Protein AF-A0A956RCK5-F1 (afdb_monomer_lite)

Sequence (152 aa):
MIAGATVGIAVTLVALTLLRGDGQGEGTPVAAVRPACGVSVVLFEVDGVEGKIIDATTGGHGFSHVALDGCEADEQGRSLLIDCQPGLGVARVPVERYGSRRRVRVWLPLCEGRELYGCVRGRVGQPYDVLGLVVPKTGPVGGLVCSQLVYE

Structure (mmCIF, N/CA/C/O backbone):
data_AF-A0A956RCK5-F1
#
_entry.id   AF-A0A956RCK5-F1
#
loop_
_atom_site.group_PDB
_atom_site.id
_atom_site.type_symbol
_atom_site.label_atom_id
_atom_site.label_alt_id
_atom_site.label_comp_id
_atom_site.label_asym_id
_atom_site.label_entity_id
_atom_site.label_seq_id
_atom_site.pdbx_PDB_ins_code
_atom_site.Cartn_x
_atom_site.Cartn_y
_atom_site.Cartn_z
_atom_site.occupancy
_atom_site.B_iso_or_equiv
_atom_site.auth_seq_id
_atom_site.auth_comp_id
_atom_site.auth_asym_id
_atom_site.auth_atom_id
_atom_site.pdbx_PDB_model_num
ATOM 1 N N . MET A 1 1 ? 26.598 -8.962 -20.423 1.00 37.56 1 MET A N 1
ATOM 2 C CA . MET A 1 1 ? 26.109 -7.638 -20.876 1.00 37.56 1 MET A CA 1
ATOM 3 C C . MET A 1 1 ? 24.682 -7.382 -20.367 1.00 37.56 1 MET A C 1
ATOM 5 O O . MET A 1 1 ? 23.769 -7.295 -21.169 1.00 37.56 1 MET A O 1
ATOM 9 N N . ILE A 1 2 ? 24.462 -7.299 -19.046 1.00 42.81 2 ILE A N 1
ATOM 10 C CA . ILE A 1 2 ? 23.114 -7.080 -18.457 1.00 42.81 2 ILE A CA 1
ATOM 11 C C . ILE A 1 2 ? 23.059 -5.780 -17.629 1.00 42.81 2 ILE A C 1
ATOM 13 O O . ILE A 1 2 ? 21.990 -5.217 -17.436 1.00 42.81 2 ILE A O 1
ATOM 17 N N . ALA A 1 3 ? 24.212 -5.219 -17.245 1.00 43.09 3 ALA A N 1
ATOM 18 C CA . ALA A 1 3 ? 24.289 -4.010 -16.422 1.00 43.09 3 ALA A CA 1
ATOM 19 C C . ALA A 1 3 ? 23.730 -2.737 -17.094 1.00 43.09 3 ALA A C 1
ATOM 21 O O . ALA A 1 3 ? 23.301 -1.825 -16.402 1.00 43.09 3 ALA A O 1
ATOM 22 N N . GLY A 1 4 ? 23.706 -2.658 -18.431 1.00 39.59 4 GLY A N 1
ATOM 23 C CA . GLY A 1 4 ? 23.228 -1.460 -19.137 1.00 39.59 4 GLY A CA 1
ATOM 24 C C . GLY A 1 4 ? 21.705 -1.285 -19.112 1.00 39.59 4 GLY A C 1
ATOM 25 O O . GLY A 1 4 ? 21.216 -0.166 -18.983 1.00 39.59 4 GLY A O 1
ATOM 26 N N . ALA A 1 5 ? 20.948 -2.385 -19.196 1.00 52.91 5 ALA A N 1
ATOM 27 C CA . ALA A 1 5 ? 19.485 -2.338 -19.239 1.00 52.91 5 ALA A CA 1
ATOM 28 C C . ALA A 1 5 ? 18.882 -2.068 -17.854 1.00 52.91 5 ALA A C 1
ATOM 30 O O . ALA A 1 5 ? 17.970 -1.253 -17.729 1.00 52.91 5 ALA A O 1
ATOM 31 N N . THR A 1 6 ? 19.433 -2.684 -16.803 1.00 54.50 6 THR A N 1
ATOM 32 C CA . THR A 1 6 ? 19.003 -2.446 -15.418 1.00 54.50 6 THR A CA 1
ATOM 33 C C . THR A 1 6 ? 19.277 -1.013 -14.968 1.00 54.50 6 THR A C 1
ATOM 35 O O . THR A 1 6 ? 18.408 -0.411 -14.345 1.00 54.50 6 THR A O 1
ATOM 38 N N . VAL A 1 7 ? 20.416 -0.421 -15.349 1.00 58.84 7 VAL A N 1
ATOM 39 C CA . VAL A 1 7 ? 20.720 0.991 -15.046 1.00 58.84 7 VAL A CA 1
ATOM 40 C C . VAL A 1 7 ? 19.809 1.953 -15.823 1.00 58.84 7 VAL A C 1
ATOM 42 O O . VAL A 1 7 ? 19.351 2.943 -15.262 1.00 58.84 7 VAL A O 1
ATOM 45 N N . GLY A 1 8 ? 19.473 1.665 -17.086 1.00 60.97 8 GLY A N 1
ATOM 46 C CA . GLY A 1 8 ? 18.532 2.500 -17.849 1.00 60.97 8 GLY A CA 1
ATOM 47 C C . GLY A 1 8 ? 17.110 2.492 -17.270 1.00 60.97 8 GLY A C 1
ATOM 48 O O . GLY A 1 8 ? 16.472 3.540 -17.144 1.00 60.97 8 GLY A O 1
ATOM 49 N N . ILE A 1 9 ? 16.632 1.313 -16.863 1.00 63.88 9 ILE A N 1
ATOM 50 C CA . ILE A 1 9 ? 15.313 1.130 -16.243 1.00 63.88 9 ILE A CA 1
ATOM 51 C C . ILE A 1 9 ? 15.245 1.829 -14.877 1.00 63.88 9 ILE A C 1
ATOM 53 O O . ILE A 1 9 ? 14.296 2.566 -14.610 1.00 63.88 9 ILE A O 1
ATOM 57 N N . ALA A 1 10 ? 16.287 1.662 -14.060 1.00 62.56 10 ALA A N 1
ATOM 58 C CA . ALA A 1 10 ? 16.460 2.324 -12.772 1.00 62.56 10 ALA A CA 1
ATOM 59 C C . ALA A 1 10 ? 16.300 3.844 -12.848 1.00 62.56 10 ALA A C 1
ATOM 61 O O . ALA A 1 10 ? 15.510 4.445 -12.124 1.00 62.56 10 ALA A O 1
ATOM 62 N N . VAL A 1 11 ? 17.062 4.463 -13.753 1.00 64.44 11 VAL A N 1
ATOM 63 C CA . VAL A 1 11 ? 17.085 5.916 -13.932 1.00 64.44 11 VAL A CA 1
ATOM 64 C C . VAL A 1 11 ? 15.732 6.414 -14.431 1.00 64.44 11 VAL A C 1
ATOM 66 O O . VAL A 1 11 ? 15.269 7.461 -13.989 1.00 64.44 11 VAL A O 1
ATOM 69 N N . THR A 1 12 ? 15.066 5.645 -15.297 1.00 68.50 12 THR A N 1
ATOM 70 C CA . THR A 1 12 ? 13.730 5.987 -15.807 1.00 68.50 12 THR A CA 1
ATOM 71 C C . THR A 1 12 ? 12.682 5.973 -14.693 1.00 68.50 12 THR A C 1
ATOM 73 O O . THR A 1 12 ? 11.891 6.909 -14.602 1.00 68.50 12 THR A O 1
ATOM 76 N N . LEU A 1 13 ? 12.697 4.954 -13.825 1.00 67.69 13 LEU A N 1
ATOM 77 C CA . LEU A 1 13 ? 11.828 4.872 -12.646 1.00 67.69 13 LEU A CA 1
ATOM 78 C C . LEU A 1 13 ? 12.047 6.073 -11.729 1.00 67.69 13 LEU A C 1
ATOM 80 O O . LEU A 1 13 ? 11.124 6.852 -11.524 1.00 67.69 13 LEU A O 1
ATOM 84 N N . VAL A 1 14 ? 13.286 6.288 -11.281 1.00 69.75 14 VAL A N 1
ATOM 85 C CA . VAL A 1 14 ? 13.629 7.397 -10.380 1.00 69.75 14 VAL A CA 1
ATOM 86 C C . VAL A 1 14 ? 13.227 8.749 -10.979 1.00 69.75 14 VAL A C 1
ATOM 88 O O . VAL A 1 14 ? 12.638 9.571 -10.282 1.00 69.75 14 VAL A O 1
ATOM 91 N N . ALA A 1 15 ? 13.474 8.979 -12.272 1.00 67.56 15 ALA A N 1
ATOM 92 C CA . ALA A 1 15 ? 13.084 10.217 -12.940 1.00 67.56 15 ALA A CA 1
ATOM 93 C C . ALA A 1 15 ? 11.558 10.415 -12.970 1.00 67.56 15 ALA A C 1
ATOM 95 O O . ALA A 1 15 ? 11.078 11.502 -12.648 1.00 67.56 15 ALA A O 1
ATOM 96 N N . LEU A 1 16 ? 10.785 9.376 -13.312 1.00 68.06 16 LEU A N 1
ATOM 97 C CA . LEU A 1 16 ? 9.317 9.435 -13.322 1.00 68.06 16 LEU A CA 1
ATOM 98 C C . LEU A 1 16 ? 8.743 9.709 -11.927 1.00 68.06 16 LEU A C 1
ATOM 100 O O . LEU A 1 16 ? 7.777 10.462 -11.793 1.00 68.06 16 LEU A O 1
ATOM 104 N N . THR A 1 17 ? 9.344 9.116 -10.898 1.00 67.69 17 THR A N 1
ATOM 105 C CA . THR A 1 17 ? 8.921 9.264 -9.507 1.00 67.69 17 THR A CA 1
ATOM 106 C C . THR A 1 17 ? 9.265 10.654 -8.955 1.00 67.69 17 THR A C 1
ATOM 108 O O . THR A 1 17 ? 8.417 11.284 -8.323 1.00 67.69 17 THR A O 1
ATOM 111 N N . LEU A 1 18 ? 10.468 11.174 -9.237 1.00 65.81 18 LEU A N 1
ATOM 112 C CA . LEU A 1 18 ? 10.901 12.514 -8.811 1.00 65.81 18 LEU A CA 1
ATOM 113 C C . LEU A 1 18 ? 10.093 13.634 -9.475 1.00 65.81 18 LEU A C 1
ATOM 115 O O . LEU A 1 18 ? 9.759 14.609 -8.811 1.00 65.81 18 LEU A O 1
ATOM 119 N N . LEU A 1 19 ? 9.702 13.476 -10.745 1.00 61.50 19 LEU A N 1
ATOM 120 C CA . LEU A 1 19 ? 8.839 14.441 -11.445 1.00 61.50 19 LEU A CA 1
ATOM 121 C C . LEU A 1 19 ? 7.441 14.589 -10.814 1.00 61.50 19 LEU A C 1
ATOM 123 O O . LEU A 1 19 ? 6.728 15.537 -11.129 1.00 61.50 19 LEU A O 1
ATOM 127 N N . ARG A 1 20 ? 7.032 13.668 -9.932 1.00 64.94 20 ARG A N 1
ATOM 128 C CA . ARG A 1 20 ? 5.766 13.735 -9.181 1.00 64.94 20 ARG A CA 1
ATOM 129 C C . ARG A 1 20 ? 5.931 14.257 -7.746 1.00 64.94 20 ARG A C 1
ATOM 131 O O . ARG A 1 20 ? 4.940 14.354 -7.029 1.00 64.94 20 ARG A O 1
ATOM 138 N N . GLY A 1 21 ? 7.159 14.555 -7.319 1.00 51.78 21 GLY A N 1
ATOM 139 C CA . GLY A 1 21 ? 7.552 14.718 -5.916 1.00 51.78 21 GLY A CA 1
ATOM 140 C C . GLY A 1 21 ? 7.229 16.047 -5.222 1.00 51.78 21 GLY A C 1
ATOM 141 O O . GLY A 1 21 ? 7.584 16.179 -4.058 1.00 51.78 21 GLY A O 1
ATOM 142 N N . ASP A 1 22 ? 6.552 17.009 -5.852 1.00 46.03 22 ASP A N 1
ATOM 143 C CA . ASP A 1 22 ? 6.385 18.363 -5.278 1.00 46.03 22 ASP A CA 1
ATOM 144 C C . ASP A 1 22 ? 5.259 18.511 -4.232 1.00 46.03 22 ASP A C 1
ATOM 146 O O . ASP A 1 22 ? 4.971 19.615 -3.771 1.00 46.03 22 ASP A O 1
ATOM 150 N N . GLY A 1 23 ? 4.608 17.423 -3.819 1.00 48.00 23 GLY A N 1
ATOM 151 C CA . GLY A 1 23 ? 3.489 17.482 -2.879 1.00 48.00 23 GLY A CA 1
ATOM 152 C C . GLY A 1 23 ? 3.680 16.575 -1.679 1.00 48.00 23 GLY A C 1
ATOM 153 O O . GLY A 1 23 ? 3.192 15.448 -1.708 1.00 48.00 23 GLY A O 1
ATOM 154 N N . GLN A 1 24 ? 4.301 17.086 -0.612 1.00 49.88 24 GLN A N 1
ATOM 155 C CA . GLN A 1 24 ? 4.259 16.480 0.720 1.00 49.88 24 GLN A CA 1
ATOM 156 C C . GLN A 1 24 ? 2.822 16.603 1.258 1.00 49.88 24 GLN A C 1
ATOM 158 O O . GLN A 1 24 ? 2.488 17.512 2.013 1.00 49.88 24 GLN A O 1
ATOM 163 N N . GLY A 1 25 ? 1.923 15.765 0.745 1.00 54.41 25 GLY A N 1
ATOM 164 C CA . GLY A 1 25 ? 0.507 15.815 1.084 1.00 54.41 25 GLY A CA 1
ATOM 165 C C . GLY A 1 25 ? 0.274 15.323 2.508 1.00 54.41 25 GLY A C 1
ATOM 166 O O . GLY A 1 25 ? 0.743 14.255 2.897 1.00 54.41 25 GLY A O 1
ATOM 167 N N . GLU A 1 26 ? -0.486 16.076 3.295 1.00 64.12 26 GLU A N 1
ATOM 168 C CA . GLU A 1 26 ? -1.051 15.532 4.524 1.00 64.12 26 GLU A CA 1
ATOM 169 C C . GLU A 1 26 ? -2.022 14.401 4.149 1.00 64.12 26 GLU A C 1
ATOM 171 O O . GLU A 1 26 ? -2.933 14.575 3.336 1.00 64.12 26 GLU A O 1
ATOM 176 N N . GLY A 1 27 ? -1.790 13.201 4.690 1.00 77.94 27 GLY A N 1
ATOM 177 C CA . GLY A 1 27 ? -2.713 12.079 4.528 1.00 77.94 27 GLY A CA 1
ATOM 178 C C . GLY A 1 27 ? -4.100 12.403 5.092 1.00 77.94 27 GLY A C 1
ATOM 179 O O . GLY A 1 27 ? -4.252 13.274 5.946 1.00 77.94 27 GLY A O 1
ATOM 180 N N . THR A 1 28 ? -5.131 11.686 4.645 1.00 86.06 28 THR A N 1
ATOM 181 C CA . THR A 1 28 ? -6.501 11.919 5.128 1.00 86.06 28 THR A CA 1
ATOM 182 C C . THR A 1 28 ? -6.640 11.524 6.610 1.00 86.06 28 THR A C 1
ATOM 184 O O . THR A 1 28 ? -6.209 10.429 6.985 1.00 86.06 28 THR A O 1
ATOM 187 N N . PRO A 1 29 ? -7.224 12.375 7.477 1.00 88.88 29 PRO A N 1
ATOM 188 C CA . PRO A 1 29 ? -7.424 12.037 8.883 1.00 88.88 29 PRO A CA 1
ATOM 189 C C . PRO A 1 29 ? -8.422 10.883 9.053 1.00 88.88 29 PRO A C 1
ATOM 191 O O . PRO A 1 29 ? -9.357 10.721 8.269 1.00 88.88 29 PRO A O 1
ATOM 194 N N . VAL A 1 30 ? -8.233 10.090 10.110 1.00 90.62 30 VAL A N 1
ATOM 195 C CA . VAL A 1 30 ? -9.145 8.997 10.483 1.00 90.62 30 VAL A CA 1
ATOM 196 C C . VAL A 1 30 ? -10.190 9.529 11.445 1.00 90.62 30 VAL A C 1
ATOM 198 O O . VAL A 1 30 ? -9.834 10.063 12.494 1.00 90.62 30 VAL A O 1
ATOM 201 N N . ALA A 1 31 ? -11.462 9.297 11.137 1.00 92.25 31 ALA A N 1
ATOM 202 C CA . ALA A 1 31 ? -12.558 9.545 12.068 1.00 92.25 31 ALA A CA 1
ATOM 203 C C . ALA A 1 31 ? -13.046 8.255 12.739 1.00 92.25 31 ALA A C 1
ATOM 205 O O . ALA A 1 31 ? -13.508 8.283 13.879 1.00 92.25 31 ALA A O 1
ATOM 206 N N . ALA A 1 32 ? -12.932 7.111 12.055 1.00 89.69 32 ALA A N 1
ATOM 207 C CA . ALA A 1 32 ? -13.386 5.828 12.576 1.00 89.69 32 ALA A CA 1
ATOM 208 C C . ALA A 1 32 ? -12.499 4.660 12.126 1.00 89.69 32 ALA A C 1
ATOM 210 O O . ALA A 1 32 ? -11.963 4.647 11.021 1.00 89.69 32 ALA A O 1
ATOM 211 N N . VAL A 1 33 ? -12.411 3.635 12.975 1.00 86.56 33 VAL A N 1
ATOM 212 C CA . VAL A 1 33 ? -11.858 2.316 12.640 1.00 86.56 33 VAL A CA 1
ATOM 213 C C . VAL A 1 33 ? -12.964 1.301 12.873 1.00 86.56 33 VAL A C 1
ATOM 215 O O . VAL A 1 33 ? -13.583 1.321 13.936 1.00 86.56 33 VAL A O 1
ATOM 218 N N . ARG A 1 34 ? -13.235 0.427 11.901 1.00 82.94 34 ARG A N 1
ATOM 219 C CA . ARG A 1 34 ? -14.275 -0.609 12.000 1.00 82.94 34 ARG A CA 1
ATOM 220 C C . ARG A 1 34 ? -13.627 -1.951 12.378 1.00 82.94 34 ARG A C 1
ATOM 222 O O . ARG A 1 34 ? -13.177 -2.671 11.494 1.00 82.94 34 ARG A O 1
ATOM 229 N N . PRO A 1 35 ? -13.590 -2.349 13.664 1.00 64.38 35 PRO A N 1
ATOM 230 C CA . PRO A 1 35 ? -12.782 -3.493 14.103 1.00 64.38 35 PRO A CA 1
ATOM 231 C C . PRO A 1 35 ? -13.274 -4.835 13.544 1.00 64.38 35 PRO A C 1
ATOM 233 O O . PRO A 1 35 ? -12.518 -5.798 13.483 1.00 64.38 35 PRO A O 1
ATOM 236 N N . ALA A 1 36 ? -14.548 -4.901 13.145 1.00 67.12 36 ALA A N 1
ATOM 237 C CA . ALA A 1 36 ? -15.198 -6.119 12.679 1.00 67.12 36 ALA A CA 1
ATOM 238 C C . ALA A 1 36 ? -14.895 -6.478 11.216 1.00 67.12 36 ALA A C 1
ATOM 240 O O . ALA A 1 36 ? -15.176 -7.606 10.823 1.00 67.12 36 ALA A O 1
ATOM 241 N N . CYS A 1 37 ? -14.361 -5.560 10.399 1.00 71.62 37 CYS A N 1
ATOM 242 C CA . CYS A 1 37 ? -14.205 -5.834 8.968 1.00 71.62 37 CYS A CA 1
ATOM 243 C C . CYS A 1 37 ? -12.882 -6.490 8.571 1.00 71.62 37 CYS A C 1
ATOM 245 O O . CYS A 1 37 ? -12.744 -6.805 7.401 1.00 71.62 37 CYS A O 1
ATOM 247 N N . GLY A 1 38 ? -11.989 -6.804 9.518 1.00 84.44 38 GLY A N 1
ATOM 248 C CA . GLY A 1 38 ? -10.734 -7.516 9.246 1.00 84.44 38 GLY A CA 1
ATOM 249 C C . GLY A 1 38 ? -9.681 -6.646 8.552 1.00 84.44 38 GLY A C 1
ATOM 250 O O . GLY A 1 38 ? -9.981 -5.575 8.040 1.00 84.44 38 GLY A O 1
ATOM 251 N N . VAL A 1 39 ? -8.428 -7.099 8.549 1.00 94.12 39 VAL A N 1
ATOM 252 C CA . VAL A 1 39 ? -7.324 -6.404 7.865 1.00 94.12 39 VAL A CA 1
ATOM 253 C C . VAL A 1 39 ? -7.023 -7.132 6.562 1.00 94.12 39 VAL A C 1
ATOM 255 O O . VAL A 1 39 ? -7.023 -8.366 6.526 1.00 94.12 39 VAL A O 1
ATOM 258 N N . SER A 1 40 ? -6.773 -6.386 5.485 1.00 96.12 40 SER A N 1
ATOM 259 C CA . SER A 1 40 ? -6.400 -6.981 4.200 1.00 96.12 40 SER A CA 1
ATOM 260 C C . SER A 1 40 ? -5.239 -6.266 3.527 1.00 96.12 40 SER A C 1
ATOM 262 O O . SER A 1 40 ? -5.112 -5.045 3.598 1.00 96.12 40 SER A O 1
ATOM 264 N N . VAL A 1 41 ? -4.417 -7.046 2.830 1.00 96.75 41 VAL A N 1
ATOM 265 C CA . VAL A 1 41 ? -3.436 -6.531 1.875 1.00 96.75 41 VAL A CA 1
ATOM 266 C C . VAL A 1 41 ? -4.142 -6.357 0.535 1.00 96.75 41 VAL A C 1
ATOM 268 O O . VAL A 1 41 ? -4.779 -7.285 0.030 1.00 96.75 41 VAL A O 1
ATOM 271 N N . VAL A 1 42 ? -4.056 -5.160 -0.036 1.00 96.81 42 VAL A N 1
ATOM 272 C CA . VAL A 1 42 ? -4.701 -4.801 -1.299 1.00 96.81 42 VAL A CA 1
ATOM 273 C C . VAL A 1 42 ? -3.639 -4.712 -2.382 1.00 96.81 42 VAL A C 1
ATOM 275 O O . VAL A 1 42 ? -2.820 -3.800 -2.373 1.00 96.81 42 VAL A O 1
ATOM 278 N N . LEU A 1 43 ? -3.669 -5.651 -3.323 1.00 96.00 43 LEU A N 1
ATOM 279 C CA . LEU A 1 43 ? -2.785 -5.675 -4.484 1.00 96.00 43 LEU A CA 1
ATOM 280 C C . LEU A 1 43 ? -3.484 -4.992 -5.655 1.00 96.00 43 LEU A C 1
ATOM 282 O O . LEU A 1 43 ? -4.600 -5.372 -6.016 1.00 96.00 43 LEU A O 1
ATOM 286 N N . PHE A 1 44 ? -2.838 -4.001 -6.258 1.00 95.44 44 PHE A N 1
ATOM 287 C CA . PHE A 1 44 ? -3.366 -3.294 -7.419 1.00 95.44 44 PHE A CA 1
ATOM 288 C C . PHE A 1 44 ? -2.683 -3.768 -8.691 1.00 95.44 44 PHE A C 1
ATOM 290 O O . PHE A 1 44 ? -1.450 -3.826 -8.770 1.00 95.44 44 PHE A O 1
ATOM 297 N N . GLU A 1 45 ? -3.496 -4.068 -9.700 1.00 93.44 45 GLU A N 1
ATOM 298 C CA . GLU A 1 45 ? -2.982 -4.484 -10.997 1.00 93.44 45 GLU A CA 1
ATOM 299 C C . GLU A 1 45 ? -2.128 -3.397 -11.639 1.00 93.44 45 GLU A C 1
ATOM 301 O O . GLU A 1 45 ? -2.316 -2.207 -11.378 1.00 93.44 45 GLU A O 1
ATOM 306 N N . VAL A 1 46 ? -1.202 -3.806 -12.498 1.00 87.00 46 VAL A N 1
ATOM 307 C CA . VAL A 1 46 ? -0.354 -2.908 -13.286 1.00 87.00 46 VAL A CA 1
ATOM 308 C C . VAL A 1 46 ? -1.173 -1.828 -13.990 1.00 87.00 46 VAL A C 1
ATOM 310 O O . VAL A 1 46 ? -2.097 -2.120 -14.745 1.00 87.00 46 VAL A O 1
ATOM 313 N N . ASP A 1 47 ? -0.774 -0.575 -13.790 1.00 85.62 47 ASP A N 1
ATOM 314 C CA . ASP A 1 47 ? -1.288 0.563 -14.543 1.00 85.62 47 ASP A CA 1
ATOM 315 C C . ASP A 1 47 ? -0.153 1.554 -14.850 1.00 85.62 47 ASP A C 1
ATOM 317 O O . ASP A 1 47 ? 0.844 1.639 -14.126 1.00 85.62 47 ASP A O 1
ATOM 321 N N . GLY A 1 48 ? -0.295 2.294 -15.949 1.00 85.06 48 GLY A N 1
ATOM 322 C CA . GLY A 1 48 ? 0.692 3.263 -16.416 1.00 85.06 48 GLY A CA 1
ATOM 323 C C . GLY A 1 48 ? 2.030 2.650 -16.850 1.00 85.06 48 GLY A C 1
ATOM 324 O O . GLY A 1 48 ? 2.204 1.437 -16.952 1.00 85.06 48 GLY A O 1
ATOM 325 N N . VAL A 1 49 ? 2.993 3.518 -17.168 1.00 84.62 49 VAL A N 1
ATOM 326 C CA . VAL A 1 49 ? 4.339 3.107 -17.614 1.00 84.62 49 VAL A CA 1
ATOM 327 C C . VAL A 1 49 ? 5.162 2.566 -16.448 1.00 84.62 49 VAL A C 1
ATOM 329 O O . VAL A 1 49 ? 5.744 1.494 -16.552 1.00 84.62 49 VAL A O 1
ATOM 332 N N . GLU A 1 50 ? 5.161 3.277 -15.323 1.00 81.25 50 GLU A N 1
ATOM 333 C CA . GLU A 1 50 ? 5.887 2.894 -14.108 1.00 81.25 50 GLU A CA 1
ATOM 334 C C . GLU A 1 50 ? 5.465 1.512 -13.601 1.00 81.25 50 GLU A C 1
ATOM 336 O O . GLU A 1 50 ? 6.316 0.663 -13.352 1.00 81.25 50 GLU A O 1
ATOM 341 N N . GLY A 1 51 ? 4.156 1.245 -13.537 1.00 84.88 51 GLY A N 1
ATOM 342 C CA . GLY A 1 51 ? 3.655 -0.046 -13.082 1.00 84.88 51 GLY A CA 1
ATOM 343 C C . GLY A 1 51 ? 4.089 -1.202 -13.980 1.00 84.88 51 GLY A C 1
ATOM 344 O O . GLY A 1 51 ? 4.438 -2.264 -13.474 1.00 84.88 51 GLY A O 1
ATOM 345 N N . LYS A 1 52 ? 4.123 -0.989 -15.305 1.00 87.56 52 LYS A N 1
ATOM 346 C CA . LYS A 1 52 ? 4.605 -1.993 -16.270 1.00 87.56 52 LYS A CA 1
ATOM 347 C C . LYS A 1 52 ? 6.088 -2.283 -16.091 1.00 87.56 52 LYS A C 1
ATOM 349 O O . LYS A 1 52 ? 6.501 -3.427 -16.238 1.00 87.56 52 LYS A O 1
ATOM 354 N N . ILE A 1 53 ? 6.878 -1.253 -15.790 1.00 84.81 53 ILE A N 1
ATOM 355 C CA . ILE A 1 53 ? 8.303 -1.418 -15.515 1.00 84.81 53 ILE A CA 1
ATOM 356 C C . ILE A 1 53 ? 8.490 -2.229 -14.230 1.00 84.81 53 ILE A C 1
ATOM 358 O O . ILE A 1 53 ? 9.215 -3.218 -14.261 1.00 84.81 53 ILE A O 1
ATOM 362 N N . ILE A 1 54 ? 7.809 -1.854 -13.139 1.00 84.12 54 ILE A N 1
ATOM 363 C CA . ILE A 1 54 ? 7.878 -2.574 -11.858 1.00 84.12 54 ILE A CA 1
ATOM 364 C C . ILE A 1 54 ? 7.530 -4.046 -12.067 1.00 84.12 54 ILE A C 1
ATOM 366 O O . ILE A 1 54 ? 8.336 -4.908 -11.737 1.00 84.12 54 ILE A O 1
ATOM 370 N N . ASP A 1 55 ? 6.391 -4.330 -12.693 1.00 88.25 55 ASP A N 1
ATOM 371 C CA . ASP A 1 55 ? 5.940 -5.699 -12.938 1.00 88.25 55 ASP A CA 1
ATOM 372 C C . ASP A 1 55 ? 6.928 -6.505 -13.784 1.00 88.25 55 ASP A C 1
ATOM 374 O O . ASP A 1 55 ? 7.294 -7.619 -13.417 1.00 88.25 55 ASP A O 1
ATOM 378 N N . ALA A 1 56 ? 7.458 -5.922 -14.862 1.00 85.94 56 ALA A N 1
ATOM 379 C CA . ALA A 1 56 ? 8.482 -6.578 -15.669 1.00 85.94 56 ALA A CA 1
ATOM 380 C C . ALA A 1 56 ? 9.755 -6.891 -14.859 1.00 85.94 56 ALA A C 1
ATOM 382 O O . ALA A 1 56 ? 10.375 -7.933 -15.068 1.00 85.94 56 ALA A O 1
ATOM 383 N N . THR A 1 57 ? 10.143 -6.016 -13.926 1.00 81.50 57 THR A N 1
ATOM 384 C CA . THR A 1 57 ? 11.328 -6.218 -13.076 1.00 81.50 57 THR A CA 1
ATOM 385 C C . THR A 1 57 ? 11.102 -7.178 -11.907 1.00 81.50 57 THR A C 1
ATOM 387 O O . THR A 1 57 ? 12.070 -7.756 -11.417 1.00 81.50 57 THR A O 1
ATOM 390 N N . THR A 1 58 ? 9.854 -7.386 -11.478 1.00 78.69 58 THR A N 1
ATOM 391 C CA . THR A 1 58 ? 9.501 -8.250 -10.338 1.00 78.69 58 THR A CA 1
ATOM 392 C C . THR A 1 58 ? 8.984 -9.630 -10.746 1.00 78.69 58 THR A C 1
ATOM 394 O O . THR A 1 58 ? 8.604 -10.401 -9.873 1.00 78.69 58 THR A O 1
ATOM 397 N N . GLY A 1 59 ? 9.006 -9.974 -12.039 1.00 84.00 59 GLY A N 1
ATOM 398 C CA . GLY A 1 59 ? 8.664 -11.316 -12.535 1.00 84.00 59 GLY A CA 1
ATOM 399 C C . GLY A 1 59 ? 7.349 -11.422 -13.313 1.00 84.00 59 GLY A C 1
ATOM 400 O O . GLY A 1 59 ? 6.981 -12.524 -13.715 1.00 84.00 59 GLY A O 1
ATOM 401 N N . GLY A 1 60 ? 6.660 -10.309 -13.576 1.00 86.94 60 GLY A N 1
ATOM 402 C CA . GLY A 1 60 ? 5.466 -10.265 -14.427 1.00 86.94 60 GLY A CA 1
ATOM 403 C C . GLY A 1 60 ? 4.221 -10.851 -13.762 1.00 86.94 60 GLY A C 1
ATOM 404 O O . GLY A 1 60 ? 3.454 -11.572 -14.399 1.00 86.94 60 GLY A O 1
ATOM 405 N N . HIS A 1 61 ? 4.040 -10.601 -12.466 1.00 87.19 61 HIS A N 1
ATOM 406 C CA . HIS A 1 61 ? 2.946 -11.162 -11.669 1.00 87.19 61 HIS A CA 1
ATOM 407 C C . HIS A 1 61 ? 1.601 -10.438 -11.857 1.00 87.19 61 HIS A C 1
ATOM 409 O O . HIS A 1 61 ? 0.587 -10.885 -11.322 1.00 87.19 61 HIS A O 1
ATOM 415 N N . GLY A 1 62 ? 1.577 -9.336 -12.609 1.00 91.44 62 GLY A N 1
ATOM 416 C CA . GLY A 1 62 ? 0.390 -8.540 -12.909 1.00 91.44 62 GLY A CA 1
ATOM 417 C C . GLY A 1 62 ? 0.063 -7.478 -11.860 1.00 91.44 62 GLY A C 1
ATOM 418 O O . GLY A 1 62 ? -0.960 -6.805 -11.991 1.00 91.44 62 GLY A O 1
ATOM 419 N N . PHE A 1 63 ? 0.924 -7.272 -10.860 1.00 92.50 63 PHE A N 1
ATOM 420 C CA . PHE A 1 63 ? 0.729 -6.298 -9.783 1.00 92.50 63 PHE A CA 1
ATOM 421 C C . PHE A 1 63 ? 1.935 -5.378 -9.660 1.00 92.50 63 PHE A C 1
ATOM 423 O O . PHE A 1 63 ? 3.077 -5.828 -9.677 1.00 92.50 63 PHE A O 1
ATOM 430 N N . SER A 1 64 ? 1.679 -4.084 -9.481 1.00 90.19 64 SER A N 1
ATOM 431 C CA . SER A 1 64 ? 2.754 -3.090 -9.366 1.00 90.19 64 SER A CA 1
ATOM 432 C C . SER A 1 64 ? 2.672 -2.235 -8.110 1.00 90.19 64 SER A C 1
ATOM 434 O O . SER A 1 64 ? 3.484 -1.331 -7.939 1.00 90.19 64 SER A O 1
ATOM 436 N N . HIS A 1 65 ? 1.642 -2.433 -7.288 1.00 93.56 65 HIS A N 1
ATOM 437 C CA . HIS A 1 65 ? 1.398 -1.597 -6.124 1.00 93.56 65 HIS A CA 1
ATOM 438 C C . HIS A 1 65 ? 0.622 -2.357 -5.058 1.00 93.56 65 HIS A C 1
ATOM 440 O O . HIS A 1 65 ? -0.219 -3.202 -5.378 1.00 93.56 65 HIS A O 1
ATOM 446 N N . VAL A 1 66 ? 0.888 -2.037 -3.798 1.00 95.12 66 VAL A N 1
ATOM 447 C CA . VAL A 1 66 ? 0.250 -2.675 -2.650 1.00 95.12 66 VAL A CA 1
ATOM 448 C C . VAL A 1 66 ? -0.053 -1.644 -1.570 1.00 95.12 66 VAL A C 1
ATOM 450 O O . VAL A 1 66 ? 0.732 -0.731 -1.350 1.00 95.12 66 VAL A O 1
ATOM 453 N N . ALA A 1 67 ? -1.194 -1.794 -0.905 1.00 97.12 67 ALA A N 1
ATOM 454 C CA . ALA A 1 67 ? -1.589 -0.985 0.244 1.00 97.12 67 ALA A CA 1
ATOM 455 C C . ALA A 1 67 ? -2.231 -1.869 1.322 1.00 97.12 67 ALA A C 1
ATOM 457 O O . ALA A 1 67 ? -2.601 -3.017 1.056 1.00 97.12 67 ALA A O 1
ATOM 458 N N . LEU A 1 68 ? -2.407 -1.329 2.525 1.00 97.25 68 LEU A N 1
ATOM 459 C CA . LEU A 1 68 ? -3.113 -2.000 3.612 1.00 97.25 68 LEU A CA 1
ATOM 460 C C . LEU A 1 68 ? -4.509 -1.397 3.802 1.00 97.25 68 LEU A C 1
ATOM 462 O O . LEU A 1 68 ? -4.650 -0.188 3.982 1.00 97.25 68 LEU A O 1
ATOM 466 N N . ASP A 1 69 ? -5.537 -2.240 3.830 1.00 96.25 69 ASP A N 1
ATOM 467 C CA . ASP A 1 69 ? -6.855 -1.862 4.335 1.00 96.25 69 ASP A CA 1
ATOM 468 C C . ASP A 1 69 ? -6.967 -2.281 5.805 1.00 96.25 69 ASP A C 1
ATOM 470 O O . ASP A 1 69 ? -7.118 -3.464 6.122 1.00 96.25 69 ASP A O 1
ATOM 474 N N . GLY A 1 70 ? -6.851 -1.290 6.688 1.00 94.19 70 GLY A N 1
ATOM 475 C CA . GLY A 1 70 ? -7.038 -1.423 8.132 1.00 94.19 70 GLY A CA 1
ATOM 476 C C . GLY A 1 70 ? -8.458 -1.102 8.596 1.00 94.19 70 GLY A C 1
ATOM 477 O O . GLY A 1 70 ? -8.664 -0.872 9.789 1.00 94.19 70 GLY A O 1
ATOM 478 N N . CYS A 1 71 ? -9.425 -1.036 7.674 1.00 93.62 71 CYS A N 1
ATOM 479 C CA . CYS A 1 71 ? -10.802 -0.664 7.968 1.00 93.62 71 CYS A CA 1
ATOM 480 C C . CYS A 1 71 ? -10.959 0.751 8.554 1.00 93.62 71 CYS A C 1
ATOM 482 O O . CYS A 1 71 ? -11.863 1.011 9.360 1.00 93.62 71 CYS A O 1
ATOM 484 N N . GLU A 1 72 ? -10.073 1.666 8.157 1.00 95.25 72 GLU A N 1
ATOM 485 C CA . GLU A 1 72 ? -10.141 3.082 8.511 1.00 95.25 72 GLU A CA 1
ATOM 486 C C . GLU A 1 72 ? -11.169 3.805 7.621 1.00 95.25 72 GLU A C 1
ATOM 488 O O . GLU A 1 72 ? -11.353 3.479 6.444 1.00 95.25 72 GLU A O 1
ATOM 493 N N . ALA A 1 73 ? -11.848 4.796 8.192 1.00 95.56 73 ALA A N 1
ATOM 494 C CA . ALA A 1 73 ? -12.727 5.700 7.468 1.00 95.56 73 ALA A CA 1
ATOM 495 C C . ALA A 1 73 ? -12.528 7.151 7.921 1.00 95.56 73 ALA A C 1
ATOM 497 O O . ALA A 1 73 ? -12.220 7.410 9.091 1.00 95.56 73 ALA A O 1
ATOM 498 N N . ASP A 1 74 ? -12.713 8.089 6.995 1.00 95.12 74 ASP A N 1
ATOM 499 C CA . ASP A 1 74 ? -12.682 9.526 7.281 1.00 95.12 74 ASP A CA 1
ATOM 500 C C . ASP A 1 74 ? -14.005 10.042 7.877 1.00 95.12 74 ASP A C 1
ATOM 502 O O . ASP A 1 74 ? -14.940 9.277 8.130 1.00 95.12 74 ASP A O 1
ATOM 506 N N . GLU A 1 75 ? -14.087 11.353 8.119 1.00 94.50 75 GLU A N 1
ATOM 507 C CA . GLU A 1 75 ? -15.273 12.010 8.692 1.00 94.50 75 GLU A CA 1
ATOM 508 C C . GLU A 1 75 ? -16.524 11.874 7.817 1.00 94.50 75 GLU A C 1
ATOM 510 O O . GLU A 1 75 ? -17.645 11.898 8.322 1.00 94.50 75 GLU A O 1
ATOM 515 N N . GLN A 1 76 ? -16.348 11.699 6.507 1.00 94.38 76 GLN A N 1
ATOM 516 C CA . GLN A 1 76 ? -17.434 11.478 5.556 1.00 94.38 76 GLN A CA 1
ATOM 517 C C . GLN A 1 76 ? -17.802 9.990 5.438 1.00 94.38 76 GLN A C 1
ATOM 519 O O . GLN A 1 76 ? -18.698 9.628 4.674 1.00 94.38 76 GLN A O 1
ATOM 524 N N . GLY A 1 77 ? -17.127 9.115 6.189 1.00 93.38 77 GLY A N 1
ATOM 525 C CA . GLY A 1 77 ? -17.334 7.674 6.170 1.00 93.38 77 GLY A CA 1
ATOM 526 C C . GLY A 1 77 ? -16.723 6.968 4.958 1.00 93.38 77 GLY A C 1
ATOM 527 O O . GLY A 1 77 ? -17.036 5.792 4.742 1.00 93.38 77 GLY A O 1
ATOM 528 N N . ARG A 1 78 ? -15.869 7.649 4.180 1.00 94.38 78 ARG A N 1
ATOM 529 C CA . ARG A 1 78 ? -15.157 7.060 3.037 1.00 94.38 78 ARG A CA 1
ATOM 530 C C . ARG A 1 78 ? -14.037 6.164 3.534 1.00 94.38 78 ARG A C 1
ATOM 532 O O . ARG A 1 78 ? -13.352 6.496 4.498 1.00 94.38 78 ARG A O 1
ATOM 539 N N . SER A 1 79 ? -13.854 5.029 2.871 1.00 94.44 79 SER A N 1
ATOM 540 C CA . SER A 1 79 ? -12.826 4.059 3.242 1.00 94.44 79 SER A CA 1
ATOM 541 C C . SER A 1 79 ? -11.430 4.574 2.905 1.00 94.44 79 SER A C 1
ATOM 543 O O . SER A 1 79 ? -11.197 5.101 1.816 1.00 94.44 79 SER A O 1
ATOM 545 N N . LEU A 1 80 ? -10.492 4.360 3.824 1.00 96.50 80 LEU A N 1
ATOM 546 C CA . LEU A 1 80 ? -9.092 4.740 3.681 1.00 96.50 80 LEU A CA 1
ATOM 547 C C . LEU A 1 80 ? -8.208 3.496 3.573 1.00 96.50 80 LEU A C 1
ATOM 549 O O . LEU A 1 80 ? -8.449 2.484 4.230 1.00 96.50 80 LEU A O 1
ATOM 553 N N . LEU A 1 81 ? -7.156 3.599 2.768 1.00 96.81 81 LEU A N 1
ATOM 554 C CA . LEU A 1 81 ? -6.038 2.662 2.744 1.00 96.81 81 LEU A CA 1
ATOM 555 C C . LEU A 1 81 ? -4.809 3.341 3.331 1.00 96.81 81 LEU A C 1
ATOM 557 O O . LEU A 1 81 ? -4.598 4.532 3.100 1.00 96.81 81 LEU A O 1
ATOM 561 N N . ILE A 1 82 ? -3.977 2.583 4.038 1.00 96.38 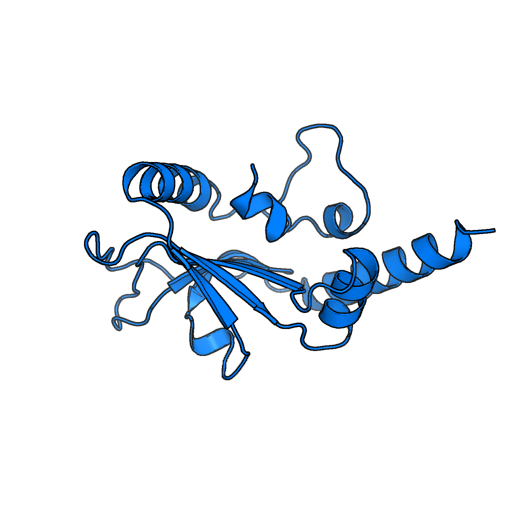82 ILE A N 1
ATOM 562 C CA . ILE A 1 82 ? -2.625 3.026 4.370 1.00 96.38 82 ILE A CA 1
ATOM 563 C C . ILE A 1 82 ? -1.724 2.604 3.216 1.00 96.38 82 ILE A C 1
ATOM 565 O O . ILE A 1 82 ? -1.597 1.417 2.915 1.00 96.38 82 ILE A O 1
ATOM 569 N N . ASP A 1 83 ? -1.131 3.586 2.555 1.00 95.75 83 ASP A N 1
ATOM 570 C CA . ASP A 1 83 ? -0.361 3.403 1.335 1.00 95.75 83 ASP A CA 1
ATOM 571 C C . ASP A 1 83 ? 0.936 4.211 1.376 1.00 95.75 83 ASP A C 1
ATOM 573 O O . ASP A 1 83 ? 0.986 5.259 2.010 1.00 95.75 83 ASP A O 1
ATOM 577 N N . CYS A 1 84 ? 1.969 3.750 0.673 1.00 92.50 84 CYS A N 1
ATOM 578 C CA . CYS A 1 84 ? 3.206 4.486 0.463 1.00 92.50 84 CYS A CA 1
ATOM 579 C C . CYS A 1 84 ? 3.300 4.946 -0.997 1.00 92.50 84 CYS A C 1
ATOM 581 O O . CYS A 1 84 ? 3.523 4.127 -1.892 1.00 92.50 84 CYS A O 1
ATOM 583 N N . GLN A 1 85 ? 3.135 6.250 -1.247 1.00 88.31 85 GLN A N 1
ATOM 584 C CA . GLN A 1 85 ? 3.139 6.815 -2.603 1.00 88.31 85 GLN A CA 1
ATOM 585 C C . GLN A 1 85 ? 4.280 7.812 -2.822 1.00 88.31 85 GLN A C 1
ATOM 587 O O . GLN A 1 85 ? 4.624 8.560 -1.905 1.00 88.31 85 GLN A O 1
ATOM 592 N N . PRO A 1 86 ? 4.808 7.910 -4.054 1.00 83.06 86 PRO A N 1
ATOM 593 C CA . PRO A 1 86 ? 5.689 9.001 -4.458 1.00 83.06 86 PRO A CA 1
ATOM 594 C C . PRO A 1 86 ? 5.128 10.383 -4.099 1.00 83.06 86 PRO A C 1
ATOM 596 O O . PRO A 1 86 ? 3.939 10.639 -4.288 1.00 83.06 86 PRO A O 1
ATOM 599 N N . GLY A 1 87 ? 5.978 11.267 -3.570 1.00 80.75 87 GLY A N 1
ATOM 600 C CA . GLY A 1 87 ? 5.605 12.612 -3.102 1.00 80.75 87 GLY A CA 1
ATOM 601 C C . GLY A 1 87 ? 4.874 12.632 -1.753 1.00 80.75 87 GLY A C 1
ATOM 602 O O . GLY A 1 87 ? 5.109 13.523 -0.947 1.00 80.75 87 GLY A O 1
ATOM 603 N N . LEU A 1 88 ? 4.062 11.613 -1.461 1.00 85.69 88 LEU A N 1
ATOM 604 C CA . LEU A 1 88 ? 3.231 11.548 -0.258 1.00 85.69 88 LEU A CA 1
ATOM 605 C C . LEU A 1 88 ? 3.903 10.823 0.920 1.00 85.69 88 LEU A C 1
ATOM 607 O O . LEU A 1 88 ? 3.645 11.146 2.076 1.00 85.69 88 LEU A O 1
ATOM 611 N N . GLY A 1 89 ? 4.748 9.829 0.634 1.00 90.12 89 GLY A N 1
ATOM 612 C CA . GLY A 1 89 ? 5.214 8.882 1.643 1.00 90.12 89 GLY A CA 1
ATOM 613 C C . GLY A 1 89 ? 4.106 7.939 2.102 1.00 90.12 89 GLY A C 1
ATOM 614 O O . GLY A 1 89 ? 3.143 7.693 1.372 1.00 90.12 89 GLY A O 1
ATOM 615 N N . VAL A 1 90 ? 4.262 7.380 3.301 1.00 93.25 90 VAL A N 1
ATOM 616 C CA . VAL A 1 90 ? 3.243 6.559 3.954 1.00 93.25 90 VAL A CA 1
ATOM 617 C C . VAL A 1 90 ? 2.126 7.461 4.456 1.00 93.25 90 VAL A C 1
ATOM 619 O O . VAL A 1 90 ? 2.315 8.254 5.378 1.00 93.25 90 VAL A O 1
ATOM 622 N N . ALA A 1 91 ? 0.940 7.312 3.893 1.00 95.06 91 ALA A N 1
ATOM 623 C CA . ALA A 1 91 ? -0.207 8.133 4.212 1.00 95.06 91 ALA A CA 1
ATOM 624 C C . ALA A 1 91 ? -1.506 7.345 4.110 1.00 95.06 91 ALA A C 1
ATOM 626 O O . ALA A 1 91 ? -1.573 6.238 3.579 1.00 95.06 91 ALA A O 1
ATOM 627 N N . ARG A 1 92 ? -2.562 7.966 4.621 1.00 95.81 92 ARG A N 1
ATOM 628 C CA . ARG A 1 92 ? -3.929 7.489 4.466 1.00 95.81 92 ARG A CA 1
ATOM 629 C C . ARG A 1 92 ? -4.523 8.084 3.215 1.00 95.81 92 ARG A C 1
ATOM 631 O O . ARG A 1 92 ? -4.507 9.304 3.039 1.00 95.81 92 ARG A O 1
ATOM 638 N N . VAL A 1 93 ? -5.030 7.217 2.358 1.00 94.88 93 VAL A N 1
ATOM 639 C CA . VAL A 1 93 ? -5.490 7.575 1.027 1.00 94.88 93 VAL A CA 1
ATOM 640 C C . VAL A 1 93 ? -6.908 7.048 0.833 1.00 94.88 93 VAL A C 1
ATOM 642 O O . VAL A 1 93 ? -7.136 5.854 1.040 1.00 94.88 93 VAL A O 1
ATOM 645 N N . PRO A 1 94 ? -7.862 7.893 0.407 1.00 95.31 94 PRO A N 1
ATOM 646 C CA . PRO A 1 94 ? -9.204 7.438 0.079 1.00 95.31 94 PRO A CA 1
ATOM 647 C C . PRO A 1 94 ? -9.171 6.387 -1.032 1.00 95.31 94 PRO A C 1
ATOM 649 O O . PRO A 1 94 ? -8.481 6.552 -2.045 1.00 95.31 94 PRO A O 1
ATOM 652 N N . VAL A 1 95 ? -9.936 5.309 -0.857 1.00 93.88 95 VAL A N 1
ATOM 653 C CA . VAL A 1 95 ? -10.031 4.194 -1.816 1.00 93.88 95 VAL A CA 1
ATOM 654 C C . VAL A 1 95 ? -10.436 4.682 -3.215 1.00 93.88 95 VAL A C 1
ATOM 656 O O . VAL A 1 95 ? -10.053 4.082 -4.224 1.00 93.88 95 VAL A O 1
ATOM 659 N N . GLU A 1 96 ? -11.182 5.781 -3.287 1.00 93.00 96 GLU A N 1
ATOM 660 C CA . GLU A 1 96 ? -11.668 6.407 -4.514 1.00 93.00 96 GLU A CA 1
ATOM 661 C C . GLU A 1 96 ? -10.534 6.987 -5.370 1.00 93.00 96 GLU A C 1
ATOM 663 O O . GLU A 1 96 ? -10.684 7.075 -6.588 1.00 93.00 96 GLU A O 1
ATOM 668 N N . ARG A 1 97 ? -9.373 7.316 -4.779 1.00 91.31 97 ARG A N 1
ATOM 669 C CA . ARG A 1 97 ? -8.205 7.825 -5.524 1.00 91.31 97 ARG A CA 1
ATOM 670 C C . ARG A 1 97 ? -7.670 6.810 -6.539 1.00 91.31 97 ARG A C 1
ATOM 672 O O . ARG A 1 97 ? -7.053 7.202 -7.524 1.00 91.31 97 ARG A O 1
ATOM 679 N N . TYR A 1 98 ? -7.935 5.521 -6.330 1.00 90.06 98 TYR A N 1
ATOM 680 C CA . TYR A 1 98 ? -7.560 4.457 -7.266 1.00 90.06 98 TYR A CA 1
ATOM 681 C C . TYR A 1 98 ? -8.605 4.227 -8.368 1.00 90.06 98 TYR A C 1
ATOM 683 O O . TYR A 1 98 ? -8.391 3.385 -9.239 1.00 90.06 98 TYR A O 1
ATOM 691 N N . GLY A 1 99 ? -9.731 4.949 -8.344 1.00 90.25 99 GLY A N 1
ATOM 692 C CA . GLY A 1 99 ? -10.775 4.875 -9.362 1.00 90.25 99 GLY A CA 1
ATOM 693 C C . GLY A 1 99 ? -11.241 3.443 -9.641 1.00 90.25 99 GLY A C 1
ATOM 694 O O . GLY A 1 99 ? -11.554 2.679 -8.727 1.00 90.25 99 GLY A O 1
ATOM 695 N N . SER A 1 100 ? -11.275 3.082 -10.923 1.00 89.12 100 SER A N 1
ATOM 696 C CA . SER A 1 100 ? -11.685 1.764 -11.421 1.00 89.12 100 SER A CA 1
ATOM 697 C C . SER A 1 100 ? -10.546 0.741 -11.504 1.00 89.12 100 SER A C 1
ATOM 699 O O . SER A 1 100 ? -10.735 -0.331 -12.084 1.00 89.12 100 SER A O 1
ATOM 701 N N . ARG A 1 101 ? -9.361 1.041 -10.950 1.00 90.00 101 ARG A N 1
ATOM 702 C CA . ARG A 1 101 ? -8.201 0.146 -11.025 1.00 90.00 101 ARG A CA 1
ATOM 703 C C . ARG A 1 101 ? -8.535 -1.211 -10.405 1.00 90.00 101 ARG A C 1
ATOM 705 O O . ARG A 1 101 ? -8.995 -1.295 -9.261 1.00 90.00 101 ARG A O 1
ATOM 712 N N . ARG A 1 102 ? -8.295 -2.280 -11.169 1.00 92.81 102 ARG A N 1
ATOM 713 C CA . ARG A 1 102 ? -8.514 -3.654 -10.704 1.00 92.81 102 ARG A CA 1
ATOM 714 C C . ARG A 1 102 ? -7.596 -3.957 -9.522 1.00 92.81 102 ARG A C 1
ATOM 716 O O . ARG A 1 102 ? -6.442 -3.522 -9.479 1.00 92.81 102 ARG A O 1
ATOM 723 N N . ARG A 1 103 ? -8.143 -4.671 -8.538 1.00 94.88 103 ARG A N 1
ATOM 724 C CA . ARG A 1 103 ? -7.471 -4.964 -7.271 1.00 94.88 103 ARG A CA 1
ATOM 725 C C . ARG A 1 103 ? -7.925 -6.286 -6.679 1.00 94.88 103 ARG A C 1
ATOM 727 O O . ARG A 1 103 ? -9.095 -6.650 -6.793 1.00 94.88 103 ARG A O 1
ATOM 734 N N . VAL A 1 104 ? -7.004 -6.947 -5.992 1.00 95.25 104 VAL A N 1
ATOM 735 C CA . VAL A 1 104 ? -7.238 -8.175 -5.231 1.00 95.25 104 VAL A CA 1
ATOM 736 C C . VAL A 1 104 ? -7.038 -7.871 -3.752 1.00 95.25 104 VAL A C 1
ATOM 738 O O . VAL A 1 104 ? -6.104 -7.165 -3.380 1.00 95.25 104 VAL A O 1
ATOM 741 N N . ARG A 1 105 ? -7.929 -8.390 -2.906 1.00 95.38 105 ARG A N 1
ATOM 742 C CA . ARG A 1 105 ? -7.833 -8.280 -1.448 1.00 95.38 105 ARG A CA 1
ATOM 743 C C . ARG A 1 105 ? -7.457 -9.630 -0.867 1.00 95.38 105 ARG A C 1
ATOM 745 O O . ARG A 1 105 ? -8.180 -10.604 -1.066 1.00 95.38 105 ARG A O 1
ATOM 752 N N . VAL A 1 106 ? -6.355 -9.664 -0.134 1.00 94.94 106 VAL A N 1
ATOM 753 C CA . VAL A 1 106 ? -5.922 -10.830 0.631 1.00 94.94 106 VAL A CA 1
ATOM 754 C C . VAL A 1 106 ? -6.253 -10.566 2.090 1.00 94.94 106 VAL A C 1
ATOM 756 O O . VAL A 1 106 ? -5.624 -9.730 2.738 1.00 94.94 106 VAL A O 1
ATOM 759 N N . TRP A 1 107 ? -7.287 -11.239 2.586 1.00 95.00 107 TRP A N 1
ATOM 760 C CA . TRP A 1 107 ? -7.697 -11.148 3.983 1.00 95.00 107 TRP A CA 1
ATOM 761 C C . TRP A 1 107 ? -6.687 -11.847 4.880 1.00 95.00 107 TRP A C 1
ATOM 763 O O . TRP A 1 107 ? -6.315 -12.993 4.625 1.00 95.00 107 TRP A O 1
ATOM 773 N N . LEU A 1 108 ? -6.262 -11.154 5.931 1.00 92.38 108 LEU A N 1
ATOM 774 C CA . LEU A 1 108 ? -5.349 -11.706 6.918 1.00 92.38 108 LEU A CA 1
ATOM 775 C C . LEU A 1 108 ? -6.133 -12.330 8.077 1.00 92.38 108 LEU A C 1
ATOM 777 O O . LEU A 1 108 ? -7.218 -11.839 8.416 1.00 92.38 108 LEU A O 1
ATOM 781 N N . PRO A 1 109 ? -5.599 -13.383 8.719 1.00 92.12 109 PRO A N 1
ATOM 782 C CA . PRO A 1 109 ? -6.178 -13.877 9.957 1.00 92.12 109 PRO A CA 1
ATOM 783 C C . PRO A 1 109 ? -6.168 -12.776 11.033 1.00 92.12 109 PRO A C 1
ATOM 785 O O . PRO A 1 109 ? -5.355 -11.852 10.999 1.00 92.12 109 PRO A O 1
ATOM 788 N N . LEU A 1 110 ? -7.124 -12.826 11.966 1.00 86.19 110 LEU A N 1
ATOM 789 C CA . LEU A 1 110 ? -7.446 -11.680 12.828 1.00 86.19 110 LEU A CA 1
ATOM 790 C C . LEU A 1 110 ? -6.273 -11.190 13.692 1.00 86.19 110 LEU A C 1
ATOM 792 O O . LEU A 1 110 ? -6.158 -9.985 13.910 1.00 86.19 110 LEU A O 1
ATOM 796 N N . CYS A 1 111 ? -5.433 -12.085 14.211 1.00 87.56 111 CYS A N 1
ATOM 797 C CA . CYS A 1 111 ? -4.331 -11.707 15.098 1.00 87.56 111 CYS A CA 1
ATOM 798 C C . CYS A 1 111 ? -3.195 -11.043 14.309 1.00 87.56 111 CYS A C 1
ATOM 800 O O . CYS A 1 111 ? -2.810 -9.915 14.608 1.00 87.56 111 CYS A O 1
ATOM 802 N N . GLU A 1 112 ? -2.749 -11.705 13.249 1.00 90.00 112 GLU A N 1
ATOM 803 C CA . GLU A 1 112 ? -1.685 -11.288 12.339 1.00 90.00 112 GLU A CA 1
ATOM 804 C C . GLU A 1 112 ? -2.065 -9.995 11.616 1.00 90.00 112 GLU A C 1
ATOM 806 O O . GLU A 1 112 ? -1.265 -9.071 11.494 1.00 90.00 112 GLU A O 1
ATOM 811 N N . GLY A 1 113 ? -3.328 -9.887 11.197 1.00 91.25 113 GLY A N 1
ATOM 812 C CA . GLY A 1 113 ? -3.864 -8.675 10.597 1.00 91.25 113 GLY A CA 1
ATOM 813 C C . GLY A 1 113 ? -3.806 -7.483 11.551 1.00 91.25 113 GLY A C 1
ATOM 814 O O . GLY A 1 113 ? -3.406 -6.393 11.146 1.00 91.25 113 GLY A O 1
ATOM 815 N N . ARG A 1 114 ? -4.161 -7.672 12.829 1.00 90.12 114 ARG A N 1
ATOM 816 C CA . ARG A 1 114 ? -4.093 -6.600 13.838 1.00 90.12 114 ARG A CA 1
ATOM 817 C C . ARG A 1 114 ? -2.661 -6.181 14.145 1.00 90.12 114 ARG A C 1
ATOM 819 O O . ARG A 1 114 ? -2.429 -4.988 14.330 1.00 90.12 114 ARG A O 1
ATOM 826 N N . GLU A 1 115 ? -1.739 -7.135 14.203 1.00 91.62 115 GLU A N 1
ATOM 827 C CA . GLU A 1 115 ? -0.316 -6.863 14.402 1.00 91.62 115 GLU A CA 1
ATOM 828 C C . GLU A 1 115 ? 0.251 -6.053 13.233 1.00 91.62 115 GLU A C 1
ATOM 830 O O . GLU A 1 115 ? 0.748 -4.945 13.444 1.00 91.62 115 GLU A O 1
ATOM 835 N N . LEU A 1 116 ? 0.054 -6.528 11.997 1.00 92.25 116 LEU A N 1
ATOM 836 C CA . LEU A 1 116 ? 0.482 -5.816 10.795 1.00 92.25 116 LEU A CA 1
ATOM 837 C C . LEU A 1 116 ? -0.135 -4.416 10.718 1.00 92.25 116 LEU A C 1
ATOM 839 O O . LEU A 1 116 ? 0.568 -3.445 10.449 1.00 92.25 116 LEU A O 1
ATOM 843 N N . TYR A 1 117 ? -1.434 -4.283 10.998 1.00 93.69 117 TYR A N 1
ATOM 844 C CA . TYR A 1 117 ? -2.094 -2.980 11.036 1.00 93.69 117 TYR A CA 1
ATOM 845 C C . TYR A 1 117 ? -1.464 -2.037 12.065 1.00 93.69 117 TYR A C 1
ATOM 847 O O . TYR A 1 117 ? -1.248 -0.867 11.755 1.00 93.69 117 TYR A O 1
ATOM 855 N N . GLY A 1 118 ? -1.133 -2.529 13.262 1.00 92.06 118 GLY A N 1
ATOM 856 C CA . GLY A 1 118 ? -0.426 -1.748 14.276 1.00 92.06 118 GLY A CA 1
ATOM 857 C C . GLY A 1 118 ? 0.925 -1.233 13.775 1.00 92.06 118 GLY A C 1
ATOM 858 O O . GLY A 1 118 ? 1.197 -0.034 13.887 1.00 92.06 118 GLY A O 1
ATOM 859 N N . CYS A 1 119 ? 1.724 -2.112 13.165 1.00 92.44 119 CYS A N 1
ATOM 860 C CA . CYS A 1 119 ? 3.022 -1.772 12.583 1.00 92.44 119 CYS A CA 1
ATOM 861 C C . CYS A 1 119 ? 2.883 -0.722 11.474 1.00 92.44 119 CYS A C 1
ATOM 863 O O . CYS A 1 119 ? 3.458 0.361 11.575 1.00 92.44 119 CYS A O 1
ATOM 865 N N . VAL A 1 120 ? 2.050 -0.996 10.467 1.00 93.00 120 VAL A N 1
ATOM 866 C CA . VAL A 1 120 ? 1.826 -0.128 9.300 1.00 93.00 120 VAL A CA 1
ATOM 867 C C . VAL A 1 120 ? 1.271 1.235 9.706 1.00 93.00 120 VAL A C 1
ATOM 869 O O . VAL A 1 120 ? 1.736 2.270 9.228 1.00 93.00 120 VAL A O 1
ATOM 872 N N . ARG A 1 121 ? 0.321 1.272 10.647 1.00 93.44 121 ARG A N 1
ATOM 873 C CA . ARG A 1 121 ? -0.227 2.523 11.185 1.00 93.44 121 ARG A CA 1
ATOM 874 C C . ARG A 1 121 ? 0.854 3.392 11.829 1.00 93.44 121 ARG A C 1
ATOM 876 O O . ARG A 1 121 ? 0.804 4.613 11.680 1.00 93.44 121 ARG A O 1
ATOM 883 N N . GLY A 1 122 ? 1.818 2.782 12.519 1.00 90.50 122 GLY A N 1
ATOM 884 C CA . GLY A 1 122 ? 2.963 3.472 13.119 1.00 90.50 122 GLY A CA 1
ATOM 885 C C . GLY A 1 122 ? 3.950 4.054 12.100 1.00 90.50 122 GLY A C 1
ATOM 886 O O . GLY A 1 122 ? 4.778 4.886 12.466 1.00 90.50 122 GLY A O 1
ATOM 887 N N . ARG A 1 123 ? 3.856 3.658 10.823 1.00 91.56 123 ARG A N 1
ATOM 888 C CA . ARG A 1 123 ? 4.692 4.173 9.729 1.00 91.56 123 ARG A CA 1
ATOM 889 C C . ARG A 1 123 ? 4.107 5.406 9.038 1.00 91.56 123 ARG A C 1
ATOM 891 O O . ARG A 1 123 ? 4.803 5.999 8.222 1.00 91.56 123 ARG A O 1
ATOM 898 N N . VAL A 1 124 ? 2.866 5.812 9.329 1.00 92.25 124 VAL A N 1
ATOM 899 C CA . VAL A 1 124 ? 2.257 6.991 8.684 1.00 92.25 124 VAL A CA 1
ATOM 900 C C . VAL A 1 124 ? 3.102 8.245 8.933 1.00 92.25 124 VAL A C 1
ATOM 902 O O . VAL A 1 124 ? 3.478 8.535 10.065 1.00 92.25 124 VAL A O 1
ATOM 905 N N . GLY A 1 125 ? 3.388 8.981 7.859 1.00 89.50 125 GLY A N 1
ATOM 906 C CA . GLY A 1 125 ? 4.293 10.127 7.831 1.00 89.50 125 GLY A CA 1
ATOM 907 C C . GLY A 1 125 ? 5.725 9.783 7.411 1.00 89.50 125 GLY A C 1
ATOM 908 O O . GLY A 1 125 ? 6.515 10.696 7.179 1.00 89.50 125 GLY A O 1
ATOM 909 N N . GLN A 1 126 ? 6.085 8.499 7.280 1.00 90.00 126 GLN A N 1
ATOM 910 C CA . GLN A 1 126 ? 7.400 8.129 6.753 1.00 90.00 126 GLN A CA 1
ATOM 911 C C . GLN A 1 126 ? 7.525 8.508 5.272 1.00 90.00 126 GLN A C 1
ATOM 913 O O . GLN A 1 126 ? 6.571 8.328 4.517 1.00 90.00 126 GLN A O 1
ATOM 918 N N . PRO A 1 127 ? 8.686 9.022 4.833 1.00 88.56 127 PRO A N 1
ATOM 919 C CA . PRO A 1 127 ? 8.864 9.462 3.456 1.00 88.56 127 PRO A CA 1
ATOM 920 C C . PRO A 1 127 ? 8.856 8.284 2.478 1.00 88.56 127 PRO A C 1
ATOM 922 O O . PRO A 1 127 ? 9.123 7.140 2.845 1.00 88.56 127 PRO A O 1
ATOM 925 N N . TYR A 1 128 ? 8.575 8.578 1.211 1.00 86.00 128 TYR A N 1
ATOM 926 C CA . TYR A 1 128 ? 8.708 7.595 0.143 1.00 86.00 128 TYR A CA 1
ATOM 927 C C . TYR A 1 128 ? 10.178 7.420 -0.224 1.00 86.00 128 TYR A C 1
ATOM 929 O O . TYR A 1 128 ? 10.906 8.401 -0.389 1.00 86.00 128 TYR A O 1
ATOM 937 N N . ASP A 1 129 ? 10.603 6.179 -0.406 1.00 84.75 129 ASP A N 1
ATOM 938 C CA . ASP A 1 129 ? 11.956 5.861 -0.827 1.00 84.75 129 ASP A CA 1
ATOM 939 C C . ASP A 1 129 ? 12.036 5.597 -2.330 1.00 84.75 129 ASP A C 1
ATOM 941 O O . ASP A 1 129 ? 11.899 4.477 -2.817 1.00 84.75 129 ASP A O 1
ATOM 945 N N . VAL A 1 130 ? 12.315 6.659 -3.080 1.00 76.62 130 VAL A N 1
ATOM 946 C CA . VAL A 1 130 ? 12.464 6.582 -4.537 1.00 76.62 130 VAL A CA 1
ATOM 947 C C . VAL A 1 130 ? 13.614 5.655 -4.951 1.00 76.62 130 VAL A C 1
ATOM 949 O O . VAL A 1 130 ? 13.540 5.010 -5.995 1.00 76.62 130 VAL A O 1
ATOM 952 N N . LEU A 1 131 ? 14.68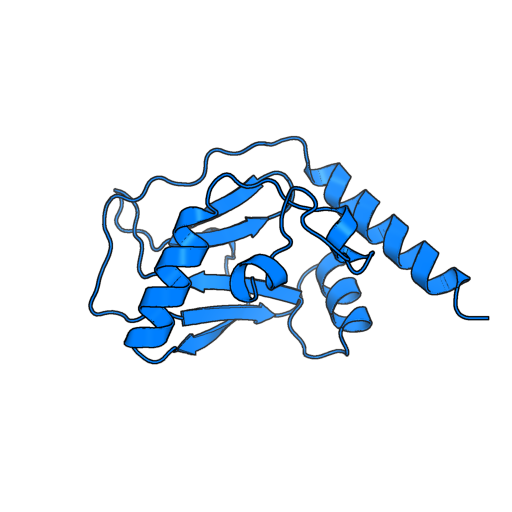0 5.566 -4.148 1.00 72.31 131 LEU A N 1
ATOM 953 C CA . LEU A 1 131 ? 15.862 4.769 -4.489 1.00 72.31 131 LEU A CA 1
ATOM 954 C C . LEU A 1 131 ? 15.661 3.274 -4.207 1.00 72.31 131 LEU A C 1
ATOM 956 O O . LEU A 1 131 ? 16.208 2.442 -4.935 1.00 72.31 131 LEU A O 1
ATOM 960 N N . GLY A 1 132 ? 14.847 2.925 -3.208 1.00 69.12 132 GLY A N 1
ATOM 961 C CA . GLY A 1 132 ? 14.495 1.541 -2.871 1.00 69.12 132 GLY A CA 1
ATOM 962 C C . GLY A 1 132 ? 13.671 0.817 -3.926 1.00 69.12 132 GLY A C 1
ATOM 963 O O . GLY A 1 132 ? 13.605 -0.408 -3.899 1.00 69.12 132 GLY A O 1
ATOM 964 N N . LEU A 1 133 ? 13.106 1.534 -4.905 1.00 67.75 133 LEU A N 1
ATOM 965 C CA . LEU A 1 133 ? 12.499 0.917 -6.090 1.00 67.75 133 LEU A CA 1
ATOM 966 C C . LEU A 1 133 ? 13.515 0.151 -6.947 1.00 67.75 133 LEU A C 1
ATOM 968 O O . LEU A 1 133 ? 13.129 -0.713 -7.730 1.00 67.75 133 LEU A O 1
ATOM 972 N N . VAL A 1 134 ? 14.800 0.493 -6.840 1.00 67.31 134 VAL A N 1
ATOM 973 C CA . VAL A 1 134 ? 15.841 -0.011 -7.741 1.00 67.31 134 VAL A CA 1
ATOM 974 C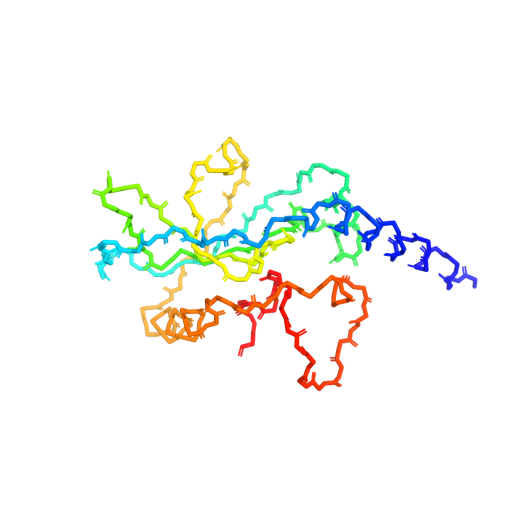 C . VAL A 1 134 ? 16.982 -0.678 -6.987 1.00 67.31 134 VAL A C 1
ATOM 976 O O . VAL A 1 134 ? 17.519 -1.690 -7.436 1.00 67.31 134 VAL A O 1
ATOM 979 N N . VAL A 1 135 ? 17.396 -0.098 -5.863 1.00 65.31 135 VAL A N 1
ATOM 980 C CA . VAL A 1 135 ? 18.550 -0.581 -5.111 1.00 65.31 135 VAL A CA 1
ATOM 981 C C . VAL A 1 135 ? 18.043 -1.418 -3.940 1.00 65.31 135 VAL A C 1
ATOM 983 O O . VAL A 1 135 ? 17.423 -0.855 -3.036 1.00 65.31 135 VAL A O 1
ATOM 986 N N . PRO A 1 136 ? 18.316 -2.739 -3.905 1.00 59.53 136 PRO A N 1
ATOM 987 C CA . PRO A 1 136 ? 18.044 -3.549 -2.726 1.00 59.53 136 PRO A CA 1
ATOM 988 C C . PRO A 1 136 ? 18.780 -2.944 -1.531 1.00 59.53 136 PRO A C 1
ATOM 990 O O . PRO A 1 136 ? 20.006 -2.817 -1.546 1.00 59.53 136 PRO A O 1
ATOM 993 N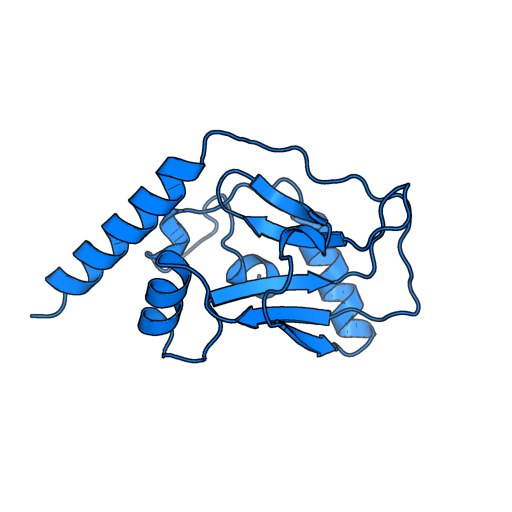 N . LYS A 1 137 ? 18.039 -2.527 -0.506 1.00 63.84 137 LYS A N 1
ATOM 994 C CA . LYS A 1 137 ? 18.634 -1.909 0.679 1.00 63.84 137 LYS A CA 1
ATOM 995 C C . LYS A 1 137 ? 19.186 -2.977 1.625 1.00 63.84 137 LYS A C 1
ATOM 997 O O . LYS A 1 137 ? 18.491 -3.920 1.987 1.00 63.84 137 LYS A O 1
ATOM 1002 N N . THR A 1 138 ? 20.420 -2.782 2.085 1.00 56.03 138 THR A N 1
ATOM 1003 C CA . THR A 1 138 ? 20.977 -3.451 3.271 1.00 56.03 138 THR A CA 1
ATOM 1004 C C . THR A 1 138 ? 21.091 -2.424 4.401 1.00 56.03 138 THR A C 1
ATOM 1006 O O . THR A 1 138 ? 22.013 -1.610 4.394 1.00 56.03 138 THR A O 1
ATOM 1009 N N . GLY A 1 139 ? 20.158 -2.442 5.359 1.00 55.06 139 GLY A N 1
ATOM 1010 C CA . GLY A 1 139 ? 20.153 -1.568 6.545 1.00 55.06 139 GLY A CA 1
ATOM 1011 C C . GLY A 1 139 ? 19.031 -0.511 6.571 1.00 55.06 139 GLY A C 1
ATOM 1012 O O . GLY A 1 139 ? 18.343 -0.322 5.567 1.00 55.06 139 GLY A O 1
ATOM 1013 N N . PRO A 1 140 ? 18.823 0.178 7.714 1.00 50.38 140 PRO A N 1
ATOM 1014 C CA . PRO A 1 140 ? 17.728 1.128 7.899 1.00 50.38 140 PRO A CA 1
ATOM 1015 C C . PRO A 1 140 ? 18.056 2.452 7.202 1.00 50.38 140 PRO A C 1
ATOM 1017 O O . PRO A 1 140 ? 18.727 3.320 7.755 1.00 50.38 140 PRO A O 1
ATOM 1020 N N . VAL A 1 141 ? 17.606 2.610 5.962 1.00 53.78 141 VAL A N 1
ATOM 1021 C CA . VAL A 1 141 ? 17.756 3.861 5.209 1.00 53.78 141 VAL A CA 1
ATOM 1022 C C . VAL A 1 141 ? 16.382 4.506 5.096 1.00 53.78 141 VAL A C 1
ATOM 1024 O O . VAL A 1 141 ? 15.437 3.835 4.692 1.00 53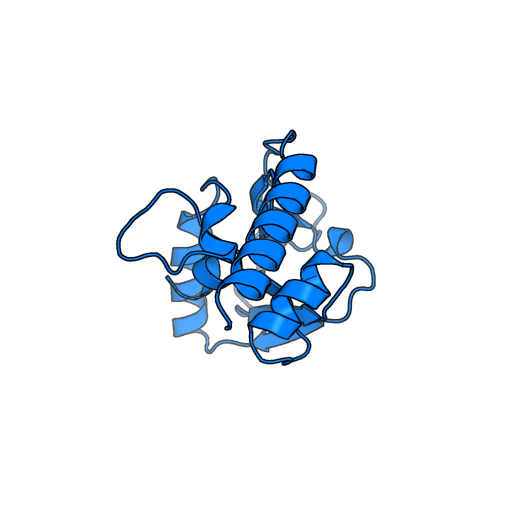.78 141 VAL A O 1
ATOM 1027 N N . GLY A 1 142 ? 16.290 5.793 5.441 1.00 61.38 142 GLY A N 1
ATOM 1028 C CA . GLY A 1 142 ? 15.037 6.542 5.546 1.00 61.38 142 GLY A CA 1
ATOM 1029 C C . GLY A 1 142 ? 14.087 6.355 4.359 1.00 61.38 142 GLY A C 1
ATOM 1030 O O . GLY A 1 142 ? 14.496 6.447 3.202 1.00 61.38 142 GLY A O 1
ATOM 1031 N N . GLY A 1 143 ? 12.820 6.109 4.688 1.00 68.00 143 GLY A N 1
ATOM 1032 C CA . GLY A 1 143 ? 11.707 5.957 3.755 1.00 68.00 143 GLY A CA 1
ATOM 1033 C C . GLY A 1 143 ? 11.413 4.518 3.331 1.00 68.00 143 GLY A C 1
ATOM 1034 O O . GLY A 1 143 ? 12.244 3.630 3.498 1.00 68.00 143 GLY A O 1
ATOM 1035 N N . LEU A 1 144 ? 10.212 4.311 2.790 1.00 79.69 144 LEU A N 1
ATOM 1036 C CA . LEU A 1 144 ? 9.688 3.007 2.369 1.00 79.69 144 LEU A CA 1
ATOM 1037 C C . LEU A 1 144 ? 9.215 3.061 0.912 1.00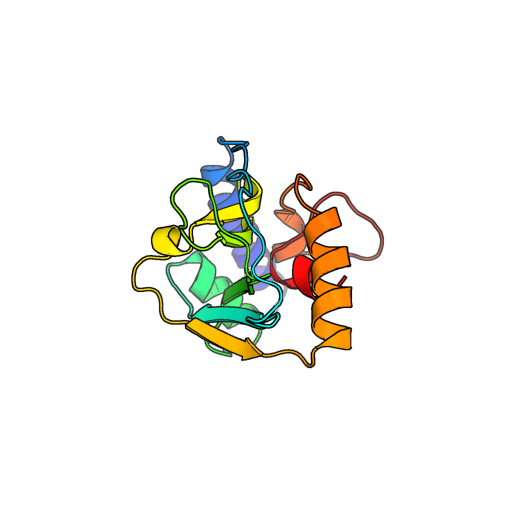 79.69 144 LEU A C 1
ATOM 1039 O O . LEU A 1 144 ? 8.775 4.109 0.437 1.00 79.69 144 LEU A O 1
ATOM 1043 N N . VAL A 1 145 ? 9.252 1.924 0.217 1.00 86.62 145 VAL A N 1
ATOM 1044 C CA . VAL A 1 145 ? 8.375 1.677 -0.940 1.00 86.62 145 VAL A CA 1
ATOM 1045 C C . VAL A 1 145 ? 7.111 0.935 -0.501 1.00 86.62 145 VAL A C 1
ATOM 1047 O O . VAL A 1 145 ? 7.042 0.382 0.597 1.00 86.62 145 VAL A O 1
ATOM 1050 N N . CYS A 1 146 ? 6.094 0.885 -1.363 1.00 88.62 146 CYS A N 1
ATOM 1051 C CA . CYS A 1 146 ? 4.805 0.279 -1.025 1.00 88.62 146 CYS A CA 1
ATOM 1052 C C . CYS A 1 146 ? 4.906 -1.195 -0.596 1.00 88.62 146 CYS A C 1
ATOM 1054 O O . CYS A 1 146 ? 4.239 -1.593 0.353 1.00 88.62 146 CYS A O 1
ATOM 1056 N N . SER A 1 147 ? 5.783 -1.996 -1.210 1.00 87.25 147 SER A N 1
ATOM 1057 C CA . SER A 1 147 ? 6.003 -3.390 -0.796 1.00 87.25 147 SER A CA 1
ATOM 1058 C C . SER A 1 147 ? 6.694 -3.515 0.563 1.00 87.25 147 SER A C 1
ATOM 1060 O O . SER A 1 147 ? 6.321 -4.384 1.348 1.00 87.25 147 SER A O 1
ATOM 1062 N N . GLN A 1 148 ? 7.645 -2.631 0.876 1.00 86.81 148 GLN A N 1
ATOM 1063 C CA . GLN A 1 148 ? 8.329 -2.608 2.173 1.00 86.81 148 GLN A CA 1
ATOM 1064 C C . GLN A 1 148 ? 7.388 -2.219 3.307 1.00 86.81 148 GLN A C 1
ATOM 1066 O O . GLN A 1 148 ? 7.498 -2.781 4.388 1.00 86.81 148 GLN A O 1
ATOM 1071 N N . LEU A 1 149 ? 6.418 -1.334 3.049 1.00 88.25 149 LEU A N 1
ATOM 1072 C CA . LEU A 1 149 ? 5.385 -0.987 4.028 1.00 88.25 149 LEU A CA 1
ATOM 1073 C C . LEU A 1 149 ? 4.668 -2.225 4.583 1.00 88.25 149 LEU A C 1
ATOM 1075 O O . LEU A 1 149 ? 4.294 -2.228 5.746 1.00 88.25 149 LEU A O 1
ATOM 1079 N N . VAL A 1 150 ? 4.454 -3.255 3.760 1.00 87.50 150 VAL A N 1
ATOM 1080 C CA . VAL A 1 150 ? 3.713 -4.467 4.148 1.00 87.50 150 VAL A CA 1
ATOM 1081 C C . VAL A 1 150 ? 4.638 -5.593 4.636 1.00 87.50 150 VAL A C 1
ATOM 1083 O O . VAL A 1 150 ? 4.162 -6.538 5.260 1.00 87.50 150 VAL A O 1
ATOM 1086 N N . TYR A 1 151 ? 5.942 -5.509 4.360 1.00 85.06 151 TYR A N 1
ATOM 1087 C CA . TYR A 1 151 ? 6.920 -6.557 4.670 1.00 85.06 151 TYR A CA 1
ATOM 1088 C C . TYR A 1 151 ? 7.750 -6.287 5.940 1.00 85.06 151 TYR A C 1
ATOM 1090 O O . TYR A 1 151 ? 8.118 -7.245 6.618 1.00 85.06 151 TYR A O 1
ATOM 1098 N N . GLU A 1 152 ? 8.064 -5.019 6.243 1.00 77.00 152 GLU A N 1
ATOM 1099 C CA . GLU A 1 152 ? 8.927 -4.587 7.366 1.00 77.00 152 GLU A CA 1
ATOM 1100 C C . GLU A 1 152 ? 8.166 -4.179 8.636 1.00 77.00 152 GLU A C 1
ATOM 1102 O O . GLU A 1 152 ? 8.689 -4.461 9.738 1.00 77.00 152 GLU A O 1
#

pLDDT: mean 81.8, std 15.03, range [37.56, 97.25]

Radius of gyration: 15.7 Å; chains: 1; bounding box: 44×32×36 Å

Foldseek 3Di:
DCVVVLVVLLVVLLVVLVVVQPAQDAFADFPDFDLPPAKWKKFFFQDDPNSVSLCVVVPNPRTRAIWMQRRTAHPVRFGWTQFAGRNHGGHTDGPCVCPPTDIDIDGDDNPVRVVLCVQLVVRHPFHADSNVSRDVDDDDDGGDHRVRSRVD

Secondary structure (DSSP, 8-state):
--HHHHHHHHHHHHHHHHTT-S--PPPPPPSEE-GGG--EEEEEEP-HHHHHHHHHHHTS-SEEEEEEEEEEE-TT--EEEEEEETTTEEEEEEGGGGTT--EEEEEPPHHHHHHHHHHHHHTTTPPB-TGGGTS---S--S-B-HHHHHH-